Protein AF-G5G9J4-F1 (afdb_monomer_lite)

Secondary structure (DSSP, 8-state):
-HHHHHHHHHHHHHHHHHHHHHHHHHHHH-TTHHHHHHHHHHHHHHHHS-TTTTTHHHHHHHHHHHHHHHH--HHHHHHHHHHHHHHHHHHHHTT-S-HHHHHHHHHHHHHHHHHHHHHHHHHHHHH--S--------B-TTS-BHHHHHHHHHHHHHHHHHHHHHHHH-

Organism: NCBI:txid679199

Structure (mmCIF, N/CA/C/O backbone):
data_AF-G5G9J4-F1
#
_entry.id   AF-G5G9J4-F1
#
loop_
_atom_site.group_PDB
_atom_site.id
_atom_site.type_symbol
_atom_site.label_atom_id
_atom_site.label_alt_id
_atom_site.label_comp_id
_atom_site.label_asym_id
_atom_site.label_entity_id
_atom_site.label_seq_id
_atom_site.pdbx_PDB_ins_code
_atom_site.Cartn_x
_atom_site.Cartn_y
_atom_site.Cartn_z
_atom_site.occupancy
_atom_site.B_iso_or_equiv
_atom_site.auth_seq_id
_atom_site.auth_comp_id
_atom_site.auth_asym_id
_atom_site.auth_atom_id
_atom_site.pdbx_PDB_model_num
ATOM 1 N N . MET A 1 1 ? -20.389 6.330 10.918 1.00 60.94 1 MET A N 1
ATOM 2 C CA . MET A 1 1 ? -20.272 7.082 9.644 1.00 60.94 1 MET A CA 1
ATOM 3 C C . MET A 1 1 ? -19.046 7.991 9.604 1.00 60.94 1 MET A C 1
ATOM 5 O O . MET A 1 1 ? -18.294 7.894 8.645 1.00 60.94 1 MET A O 1
ATOM 9 N N . GLN A 1 2 ? -18.793 8.821 10.625 1.00 76.12 2 GLN A N 1
ATOM 10 C CA . GLN A 1 2 ? -17.642 9.744 10.640 1.00 76.12 2 GLN A CA 1
ATOM 11 C C . GLN A 1 2 ? -16.271 9.041 10.572 1.00 76.12 2 GLN A C 1
ATOM 13 O O . GLN A 1 2 ? -15.390 9.498 9.852 1.00 76.12 2 GLN A O 1
ATOM 18 N N . GLU A 1 3 ? -16.103 7.896 11.240 1.00 78.38 3 GLU A N 1
ATOM 19 C CA . GLU A 1 3 ? -14.857 7.111 11.173 1.00 78.38 3 GLU A CA 1
ATOM 20 C C . GLU A 1 3 ? -14.568 6.549 9.777 1.00 78.38 3 GLU A C 1
ATOM 22 O O . GLU A 1 3 ? -13.446 6.653 9.291 1.00 78.38 3 GLU A O 1
ATOM 27 N N . LEU A 1 4 ? -15.585 5.987 9.115 1.00 82.94 4 LEU A N 1
ATOM 28 C CA . LEU A 1 4 ? -15.455 5.463 7.754 1.00 82.94 4 LEU A CA 1
ATOM 29 C C . LEU A 1 4 ? -15.079 6.579 6.779 1.00 82.94 4 LEU A C 1
ATOM 31 O O . LEU A 1 4 ? -14.173 6.402 5.972 1.00 82.94 4 LEU A O 1
ATOM 35 N N . LEU A 1 5 ? -15.717 7.748 6.899 1.00 87.25 5 LEU A N 1
ATOM 36 C CA . LEU A 1 5 ? -15.372 8.917 6.093 1.00 87.25 5 LEU A CA 1
ATOM 37 C C . LEU A 1 5 ? -13.912 9.339 6.312 1.00 87.25 5 LEU A C 1
ATOM 39 O O . LEU A 1 5 ? -13.205 9.593 5.342 1.00 87.25 5 LEU A O 1
ATOM 43 N N . LEU A 1 6 ? -13.441 9.362 7.564 1.00 86.56 6 LEU A N 1
ATOM 44 C CA . LEU A 1 6 ? -12.047 9.679 7.886 1.00 86.56 6 LEU A CA 1
ATOM 45 C C . LEU A 1 6 ? -11.076 8.682 7.238 1.00 86.56 6 LEU A C 1
ATOM 47 O O . LEU A 1 6 ? -10.071 9.099 6.667 1.00 86.56 6 LEU A O 1
ATOM 51 N N . ILE A 1 7 ? -11.385 7.383 7.292 1.00 88.38 7 ILE A N 1
ATOM 52 C CA . ILE A 1 7 ? -10.582 6.336 6.643 1.00 88.38 7 ILE A CA 1
ATOM 53 C C . ILE A 1 7 ? -10.536 6.562 5.127 1.00 88.38 7 ILE A C 1
ATOM 55 O O . ILE A 1 7 ? -9.451 6.540 4.552 1.00 88.38 7 ILE A O 1
ATOM 59 N N . PHE A 1 8 ? -11.674 6.836 4.482 1.00 89.81 8 PHE A N 1
ATOM 60 C CA . PHE A 1 8 ? -11.725 7.111 3.042 1.00 89.81 8 PHE A CA 1
ATOM 61 C C . PHE A 1 8 ? -10.933 8.361 2.647 1.00 89.81 8 PHE A C 1
ATOM 63 O O . PHE A 1 8 ? -10.168 8.322 1.684 1.00 89.81 8 PHE A O 1
ATOM 70 N N . VAL A 1 9 ? -11.070 9.453 3.401 1.00 91.44 9 VAL A N 1
ATOM 71 C CA . VAL A 1 9 ? -10.327 10.696 3.149 1.00 91.44 9 VAL A CA 1
ATOM 72 C C . VAL A 1 9 ? -8.824 10.470 3.300 1.00 91.44 9 VAL A C 1
ATOM 74 O O . VAL A 1 9 ? -8.052 10.915 2.455 1.00 91.44 9 VAL A O 1
ATOM 77 N N . LEU A 1 10 ? -8.396 9.744 4.336 1.00 91.19 10 LEU A N 1
ATOM 78 C CA . LEU A 1 10 ? -6.982 9.436 4.543 1.00 91.19 10 LEU A CA 1
ATOM 79 C C . LEU A 1 10 ? -6.436 8.467 3.493 1.00 91.19 10 LEU A C 1
ATOM 81 O O . LEU A 1 10 ? -5.305 8.650 3.055 1.00 91.19 10 LEU A O 1
ATOM 85 N N . LEU A 1 11 ? -7.222 7.490 3.036 1.00 90.88 11 LEU A N 1
ATOM 86 C CA . LEU A 1 11 ? -6.845 6.625 1.914 1.00 90.88 11 LEU A CA 1
ATOM 87 C C . LEU A 1 11 ? -6.617 7.445 0.642 1.00 90.88 11 LEU A C 1
ATOM 89 O O . LEU A 1 11 ? -5.577 7.310 0.003 1.00 90.88 11 LEU A O 1
ATOM 93 N N . PHE A 1 12 ? -7.547 8.340 0.310 1.00 90.12 12 PHE A N 1
ATOM 94 C CA . PHE A 1 12 ? -7.415 9.216 -0.852 1.00 90.12 12 PHE A CA 1
ATOM 95 C C . PHE A 1 12 ? -6.200 10.149 -0.733 1.00 90.12 12 PHE A C 1
ATOM 97 O O . PHE A 1 12 ? -5.402 10.254 -1.665 1.00 90.12 12 PHE A O 1
ATOM 104 N N . ALA A 1 13 ? -6.000 10.762 0.438 1.00 91.00 13 ALA A N 1
ATOM 105 C CA . ALA A 1 13 ? -4.832 11.594 0.715 1.00 91.00 13 ALA A CA 1
ATOM 106 C C . ALA A 1 13 ? -3.517 10.803 0.613 1.00 91.00 13 ALA A C 1
ATOM 108 O O . ALA A 1 13 ? -2.542 11.311 0.063 1.00 91.00 13 ALA A O 1
ATOM 109 N N . THR A 1 14 ? -3.497 9.550 1.080 1.00 90.81 14 THR A N 1
ATOM 110 C CA . THR A 1 14 ? -2.337 8.651 0.969 1.00 90.81 14 THR A CA 1
ATOM 111 C C . THR A 1 14 ? -1.980 8.413 -0.495 1.00 90.81 14 THR A C 1
ATOM 113 O O . THR A 1 14 ? -0.814 8.537 -0.857 1.00 90.81 14 THR A O 1
ATOM 116 N N . VAL A 1 15 ? -2.971 8.132 -1.350 1.00 89.12 15 VAL A N 1
ATOM 117 C CA . VAL A 1 15 ? -2.746 7.923 -2.790 1.00 89.12 15 VAL A CA 1
ATOM 118 C C . VAL A 1 15 ? -2.181 9.181 -3.446 1.00 89.12 15 VAL A C 1
ATOM 120 O O . VAL A 1 15 ? -1.204 9.094 -4.190 1.00 89.12 15 VAL A O 1
ATOM 123 N N . LEU A 1 16 ? -2.741 10.357 -3.155 1.00 87.44 16 LEU A N 1
ATOM 124 C CA . LEU A 1 16 ? -2.239 11.613 -3.716 1.00 87.44 16 LEU A CA 1
ATOM 125 C C . LEU A 1 16 ? -0.802 11.907 -3.270 1.00 87.44 16 LEU A C 1
ATOM 127 O O . LEU A 1 16 ? 0.050 12.198 -4.107 1.00 87.44 16 LEU A O 1
ATOM 131 N N . LEU A 1 17 ? -0.520 11.796 -1.970 1.00 88.00 17 LEU A N 1
ATOM 132 C CA . LEU A 1 17 ? 0.804 12.075 -1.412 1.00 88.00 17 LEU A CA 1
ATOM 133 C C . LEU A 1 17 ? 1.859 11.072 -1.883 1.00 88.00 17 LEU A C 1
ATOM 135 O O . LEU A 1 17 ? 2.982 11.482 -2.161 1.00 88.00 17 LEU A O 1
ATOM 139 N N . ALA A 1 18 ? 1.506 9.791 -2.022 1.00 86.94 18 ALA A N 1
ATOM 140 C CA . ALA A 1 18 ? 2.416 8.773 -2.542 1.00 86.94 18 ALA A CA 1
ATOM 141 C C . ALA A 1 18 ? 2.859 9.118 -3.968 1.00 86.94 18 ALA A C 1
ATOM 143 O O . ALA A 1 18 ? 4.050 9.123 -4.266 1.00 86.94 18 ALA A O 1
ATOM 144 N N . ASN A 1 19 ? 1.912 9.506 -4.825 1.00 83.19 19 ASN A N 1
ATOM 145 C CA . ASN A 1 19 ? 2.227 9.891 -6.196 1.00 83.19 19 ASN A CA 1
ATOM 146 C C . ASN A 1 19 ? 3.110 11.141 -6.261 1.00 83.19 19 ASN A C 1
ATOM 148 O O . ASN A 1 19 ? 4.090 11.149 -6.998 1.00 83.19 19 ASN A O 1
ATOM 152 N N . GLN A 1 20 ? 2.825 12.168 -5.455 1.00 83.62 20 GLN A N 1
ATOM 153 C CA . GLN A 1 20 ? 3.683 13.358 -5.378 1.00 83.62 20 GLN A CA 1
ATOM 154 C C . GLN A 1 20 ? 5.096 13.023 -4.872 1.00 83.62 20 GLN A C 1
ATOM 156 O O . GLN A 1 20 ? 6.080 13.503 -5.431 1.00 83.62 20 GLN A O 1
ATOM 161 N N . GLY A 1 21 ? 5.211 12.167 -3.851 1.00 80.81 21 GLY A N 1
ATOM 162 C CA . GLY A 1 21 ? 6.496 11.737 -3.297 1.00 80.81 21 GLY A CA 1
ATOM 163 C C . GLY A 1 21 ? 7.371 11.003 -4.313 1.00 80.81 21 GLY A C 1
ATOM 164 O O . GLY A 1 21 ? 8.569 11.264 -4.393 1.00 80.81 21 GLY A O 1
ATOM 165 N N . ILE A 1 22 ? 6.771 10.149 -5.140 1.00 78.25 22 ILE A N 1
ATOM 166 C CA . ILE A 1 22 ? 7.480 9.420 -6.199 1.00 78.25 22 ILE A CA 1
ATOM 167 C C . ILE A 1 22 ? 8.041 10.374 -7.254 1.00 78.25 22 ILE A C 1
ATOM 169 O O . ILE A 1 22 ? 9.202 10.234 -7.628 1.00 78.25 22 ILE A O 1
ATOM 173 N N . TYR A 1 23 ? 7.279 11.387 -7.685 1.00 75.50 23 TYR A N 1
ATOM 174 C CA . TYR A 1 23 ? 7.797 12.391 -8.624 1.00 75.50 23 TYR A CA 1
ATOM 175 C C . TYR A 1 23 ? 9.013 13.135 -8.058 1.00 75.50 23 TYR A C 1
ATOM 177 O O . TYR A 1 23 ? 9.982 13.372 -8.781 1.00 75.50 23 TYR A O 1
ATOM 185 N N . ILE A 1 24 ? 8.994 13.457 -6.761 1.00 78.12 24 ILE A N 1
ATOM 186 C CA . ILE A 1 24 ? 10.122 14.106 -6.083 1.00 78.12 24 ILE A CA 1
ATOM 187 C C . ILE A 1 24 ? 11.342 13.177 -6.060 1.00 78.12 24 ILE A C 1
ATOM 189 O O . ILE A 1 24 ? 12.432 13.592 -6.449 1.00 78.12 24 ILE A O 1
ATOM 193 N N . LEU A 1 25 ? 11.175 11.916 -5.654 1.00 74.94 25 LEU A N 1
ATOM 194 C CA . LEU A 1 25 ? 12.282 10.958 -5.587 1.00 74.94 25 LEU A CA 1
ATOM 195 C C . LEU A 1 25 ? 12.882 10.672 -6.971 1.00 74.94 25 LEU A C 1
ATOM 197 O O . LEU A 1 25 ? 14.103 10.680 -7.121 1.00 74.94 25 LEU A O 1
ATOM 201 N N . GLN A 1 26 ? 12.049 10.521 -8.000 1.00 73.44 26 GLN A N 1
ATOM 202 C CA . GLN A 1 26 ? 12.509 10.335 -9.380 1.00 73.44 26 GLN A CA 1
ATOM 203 C C . GLN A 1 26 ? 13.278 11.550 -9.900 1.00 73.44 26 GLN A C 1
ATOM 205 O O . GLN A 1 26 ? 14.317 11.391 -10.538 1.00 73.44 26 GLN A O 1
ATOM 210 N N . SER A 1 27 ? 12.828 12.766 -9.569 1.00 71.50 27 SER A N 1
ATOM 211 C CA . SER A 1 27 ? 13.545 13.991 -9.942 1.00 71.50 27 SER A CA 1
ATOM 212 C C . SER A 1 27 ? 14.949 14.081 -9.330 1.00 71.50 27 SER A C 1
ATOM 214 O O . SER A 1 27 ? 15.839 14.675 -9.935 1.00 71.50 27 SER A O 1
ATOM 216 N N . TYR A 1 28 ? 15.157 13.466 -8.161 1.00 76.69 28 TYR A N 1
ATOM 217 C CA . TYR A 1 28 ? 16.436 13.466 -7.457 1.00 76.69 28 TYR A CA 1
ATOM 218 C C . TYR A 1 28 ? 17.407 12.404 -7.988 1.00 76.69 28 TYR A C 1
ATOM 220 O O . TYR A 1 28 ? 18.578 12.701 -8.217 1.00 76.69 28 TYR A O 1
ATOM 228 N N . PHE A 1 29 ? 16.937 11.167 -8.179 1.00 72.25 29 PHE A N 1
ATOM 229 C CA . PHE A 1 29 ? 17.807 10.043 -8.539 1.00 72.25 29 PHE A CA 1
ATOM 230 C C . PHE A 1 29 ? 18.122 9.954 -10.030 1.00 72.25 29 PHE A C 1
ATOM 232 O O . PHE A 1 29 ? 19.235 9.564 -10.387 1.00 72.25 29 PHE A O 1
ATOM 239 N N . SER A 1 30 ? 17.187 10.320 -10.909 1.00 66.44 30 SER A N 1
ATOM 240 C CA . SER A 1 30 ? 17.459 10.309 -12.342 1.00 66.44 30 SER A CA 1
ATOM 241 C C . SER A 1 30 ? 16.552 11.300 -13.081 1.00 66.44 30 SER A C 1
ATOM 243 O O . SER A 1 30 ? 15.436 10.986 -13.476 1.00 66.44 30 SER A O 1
ATOM 245 N N . PRO A 1 31 ? 17.013 12.530 -13.358 1.00 61.44 31 PRO A N 1
ATOM 246 C CA . PRO A 1 31 ? 16.174 13.545 -14.004 1.00 61.44 31 PRO A CA 1
ATOM 247 C C . PRO A 1 31 ? 15.731 13.161 -15.432 1.00 61.44 31 PRO A C 1
ATOM 249 O O . PRO A 1 31 ? 14.784 13.736 -15.965 1.00 61.44 31 PRO A O 1
ATOM 252 N N . SER A 1 32 ? 16.373 12.160 -16.052 1.00 60.22 32 SER A N 1
ATOM 253 C CA . SER A 1 32 ? 16.016 11.638 -17.380 1.00 60.22 32 SER A CA 1
ATOM 254 C C . SER A 1 32 ? 14.893 10.588 -17.374 1.00 60.22 32 SER A C 1
ATOM 256 O O . SER A 1 32 ? 14.283 10.361 -18.421 1.00 60.22 32 SER A O 1
ATOM 258 N N . THR A 1 33 ? 14.561 9.967 -16.229 1.00 57.97 33 THR A N 1
ATOM 259 C CA . THR A 1 33 ? 13.404 9.055 -16.123 1.00 57.97 33 THR A CA 1
ATOM 260 C C . THR A 1 33 ? 12.079 9.798 -16.113 1.00 57.97 33 THR A C 1
ATOM 262 O O . THR A 1 33 ? 11.077 9.170 -16.427 1.00 57.97 33 THR A O 1
ATOM 265 N N . LEU A 1 34 ? 12.047 11.120 -15.890 1.00 57.44 34 LEU A N 1
ATOM 266 C CA . LEU A 1 34 ? 10.808 11.909 -15.941 1.00 57.44 34 LEU A CA 1
ATOM 267 C C . LEU A 1 34 ? 10.061 11.734 -17.281 1.00 57.44 34 LEU A C 1
ATOM 269 O O . LEU A 1 34 ? 8.832 11.650 -17.306 1.00 57.44 34 LEU A O 1
ATOM 273 N N . SER A 1 35 ? 10.800 11.599 -18.393 1.00 53.81 35 SER A N 1
ATOM 274 C CA . SER A 1 35 ? 10.208 11.289 -19.702 1.00 53.81 35 SER A CA 1
ATOM 275 C C . SER A 1 35 ? 9.770 9.825 -19.811 1.00 53.81 35 SER A C 1
ATOM 277 O O . SER A 1 35 ? 8.740 9.550 -20.416 1.00 53.81 35 SER A O 1
ATOM 279 N N . LYS A 1 36 ? 10.480 8.882 -19.177 1.00 53.84 36 LYS A N 1
ATOM 280 C CA . LYS A 1 36 ? 10.138 7.450 -19.167 1.00 53.84 36 LYS A CA 1
ATOM 281 C C . LYS A 1 36 ? 8.886 7.161 -18.339 1.00 53.84 36 LYS A C 1
ATOM 283 O O . LYS A 1 36 ? 8.030 6.421 -18.813 1.00 53.84 36 LYS A O 1
ATOM 288 N N . THR A 1 37 ? 8.723 7.764 -17.158 1.00 55.84 37 THR A N 1
ATOM 289 C CA . THR A 1 37 ? 7.510 7.606 -16.338 1.00 55.84 37 THR A CA 1
ATOM 290 C C . THR A 1 37 ? 6.300 8.212 -17.042 1.00 55.84 37 THR A C 1
ATOM 292 O O . THR A 1 37 ? 5.248 7.583 -17.072 1.00 55.84 37 THR A O 1
ATOM 295 N N . ALA A 1 38 ? 6.459 9.371 -17.694 1.00 53.44 38 ALA A N 1
ATOM 296 C CA . ALA A 1 38 ? 5.423 9.962 -18.540 1.00 53.44 38 ALA A CA 1
ATOM 297 C C . ALA A 1 38 ? 5.098 9.089 -19.765 1.00 53.44 38 ALA A C 1
ATOM 299 O O . ALA A 1 38 ? 3.928 8.904 -20.075 1.00 53.44 38 ALA A O 1
ATOM 300 N N . VAL A 1 39 ? 6.102 8.497 -20.423 1.00 52.38 39 VAL A N 1
ATOM 301 C CA . VAL A 1 39 ? 5.934 7.596 -21.579 1.00 52.38 39 VAL A CA 1
ATOM 302 C C . VAL A 1 39 ? 5.299 6.265 -21.184 1.00 52.38 39 VAL A C 1
ATOM 304 O O . VAL A 1 39 ? 4.509 5.736 -21.953 1.00 52.38 39 VAL A O 1
ATOM 307 N N . ILE A 1 40 ? 5.572 5.725 -19.997 1.00 56.59 40 ILE A N 1
ATOM 308 C CA . ILE A 1 40 ? 4.974 4.464 -19.538 1.00 56.59 40 ILE A CA 1
ATOM 309 C C . ILE A 1 40 ? 3.581 4.684 -18.947 1.00 56.59 40 ILE A C 1
ATOM 311 O O . ILE A 1 40 ? 2.678 3.886 -19.199 1.00 56.59 40 ILE A O 1
ATOM 315 N N . LEU A 1 41 ? 3.363 5.807 -18.258 1.00 57.66 41 LEU A N 1
ATOM 316 C CA . LEU A 1 41 ? 2.023 6.277 -17.917 1.00 57.66 41 LEU A CA 1
ATOM 317 C C . LEU A 1 41 ? 1.206 6.517 -19.198 1.00 57.66 41 LEU A C 1
ATOM 319 O O . LEU A 1 41 ? 0.063 6.077 -19.255 1.00 57.66 41 LEU A O 1
ATOM 323 N N . ALA A 1 42 ? 1.807 7.097 -20.247 1.00 51.06 42 ALA A N 1
ATOM 324 C CA . ALA A 1 42 ? 1.213 7.282 -21.575 1.00 51.06 42 ALA A CA 1
ATOM 325 C C . ALA A 1 42 ? 1.038 5.970 -22.372 1.00 51.06 42 ALA A C 1
ATOM 327 O O . ALA A 1 42 ? 0.053 5.826 -23.085 1.00 51.06 42 ALA A O 1
ATOM 328 N N . LEU A 1 43 ? 1.922 4.976 -22.240 1.00 50.53 43 LEU A N 1
ATOM 329 C CA . LEU A 1 43 ? 1.784 3.650 -22.869 1.00 50.53 43 LEU A CA 1
ATOM 330 C C . LEU A 1 43 ? 0.686 2.821 -22.194 1.00 50.53 43 LEU A C 1
ATOM 332 O O . LEU A 1 43 ? -0.067 2.137 -22.887 1.00 50.53 43 LEU A O 1
ATOM 336 N N . ASN A 1 44 ? 0.539 2.929 -20.870 1.00 53.12 44 ASN A N 1
ATOM 337 C CA . ASN A 1 44 ? -0.633 2.416 -20.154 1.00 53.12 44 ASN A CA 1
ATOM 338 C C . ASN A 1 44 ? -1.908 3.194 -20.532 1.00 53.12 44 ASN A C 1
ATOM 340 O O . ASN A 1 44 ? -2.979 2.598 -20.636 1.00 53.12 44 ASN A O 1
ATOM 344 N N . TYR A 1 45 ? -1.790 4.496 -20.820 1.00 48.66 45 TYR A N 1
ATOM 345 C CA . TYR A 1 45 ? -2.866 5.334 -21.368 1.00 48.66 45 TYR A CA 1
ATOM 346 C C . TYR A 1 45 ? -3.318 4.860 -22.759 1.00 48.66 45 TYR A C 1
ATOM 348 O O . TYR A 1 45 ? -4.512 4.847 -23.046 1.00 48.66 45 TYR A O 1
ATOM 356 N N . HIS A 1 46 ? -2.379 4.428 -23.609 1.00 44.56 46 HIS A N 1
ATOM 357 C CA . HIS A 1 46 ? -2.650 4.042 -24.997 1.00 44.56 46 HIS A CA 1
ATOM 358 C C . HIS A 1 46 ? -3.174 2.606 -25.159 1.00 44.56 46 HIS A C 1
ATOM 360 O O . HIS A 1 46 ? -3.760 2.288 -26.189 1.00 44.56 46 HIS A O 1
ATOM 366 N N . ARG A 1 47 ? -2.992 1.731 -24.159 1.00 49.62 47 ARG A N 1
ATOM 367 C CA . ARG A 1 47 ? -3.373 0.310 -24.254 1.00 49.62 47 ARG A CA 1
ATOM 368 C C . ARG A 1 47 ? -4.735 -0.074 -23.655 1.00 49.62 47 ARG A C 1
ATOM 370 O O . ARG A 1 47 ? -5.172 -1.182 -23.945 1.00 49.62 47 ARG A O 1
ATOM 377 N N . GLY A 1 48 ? -5.437 0.765 -22.874 1.00 49.88 48 GLY A N 1
ATOM 378 C CA . GLY A 1 48 ? -6.698 0.278 -22.270 1.00 49.88 48 GLY A CA 1
ATOM 379 C C . GLY A 1 48 ? -7.577 1.192 -21.405 1.00 49.88 48 GLY A C 1
ATOM 380 O O . GLY A 1 48 ? -8.382 0.665 -20.646 1.00 49.88 48 GLY A O 1
ATOM 381 N N . GLY A 1 49 ? -7.464 2.525 -21.454 1.00 50.97 49 GLY A N 1
ATOM 382 C CA . GLY A 1 49 ? -8.468 3.418 -20.831 1.00 50.97 49 GLY A CA 1
ATOM 383 C C . GLY A 1 49 ? -8.528 3.458 -19.288 1.00 50.97 49 GLY A C 1
ATOM 384 O O . GLY A 1 49 ? -9.435 4.063 -18.726 1.00 50.97 49 GLY A O 1
ATOM 385 N N . VAL A 1 50 ? -7.561 2.875 -18.575 1.00 55.53 50 VAL A N 1
ATOM 386 C CA . VAL A 1 50 ? -7.539 2.743 -17.096 1.00 55.53 50 VAL A CA 1
ATOM 387 C C . VAL A 1 50 ? -6.773 3.860 -16.363 1.00 55.53 50 VAL A C 1
ATOM 389 O O . VAL A 1 50 ? -6.233 3.653 -15.276 1.00 55.53 50 VAL A O 1
ATOM 392 N N . GLY A 1 51 ? -6.726 5.071 -16.928 1.00 55.56 51 GLY A N 1
ATOM 393 C CA . GLY A 1 51 ? -5.841 6.154 -16.467 1.00 55.56 51 GLY A CA 1
ATOM 394 C C . GLY A 1 51 ? -5.941 6.503 -14.973 1.00 55.56 51 GLY A C 1
ATOM 395 O O . GLY A 1 51 ? -4.924 6.781 -14.343 1.00 55.56 51 GLY A O 1
ATOM 396 N N . LEU A 1 52 ? -7.136 6.426 -14.376 1.00 58.25 52 LEU A N 1
ATOM 397 C CA . LEU A 1 52 ? -7.346 6.759 -12.959 1.00 58.25 52 LEU A CA 1
ATOM 398 C C . LEU A 1 52 ? -6.909 5.634 -12.001 1.00 58.25 52 LEU A C 1
ATOM 400 O O . LEU A 1 52 ? -6.501 5.905 -10.876 1.00 58.25 52 LEU A O 1
ATOM 404 N N . LEU A 1 53 ? -6.950 4.376 -12.452 1.00 64.25 53 LEU A N 1
ATOM 405 C CA . LEU A 1 53 ? -6.559 3.209 -11.651 1.00 64.25 53 LEU A CA 1
ATOM 406 C C . LEU A 1 53 ? -5.045 2.977 -11.667 1.00 64.25 53 LEU A C 1
ATOM 408 O O . LEU A 1 53 ? -4.497 2.438 -10.709 1.00 64.25 53 LEU A O 1
ATOM 412 N N . ALA A 1 54 ? -4.346 3.443 -12.704 1.00 66.69 54 ALA A N 1
ATOM 413 C CA . ALA A 1 54 ? -2.887 3.353 -12.789 1.00 66.69 54 ALA A CA 1
ATOM 414 C C . ALA A 1 54 ? -2.171 4.099 -11.645 1.00 66.69 54 ALA A C 1
ATOM 416 O O . ALA A 1 54 ? -1.077 3.714 -11.247 1.00 66.69 54 ALA A O 1
ATOM 417 N N . ILE A 1 55 ? -2.818 5.120 -11.077 1.00 70.06 55 ILE A N 1
ATOM 418 C CA . ILE A 1 55 ? -2.338 5.938 -9.952 1.00 70.06 55 ILE A CA 1
ATOM 419 C C . ILE A 1 55 ? -2.289 5.130 -8.637 1.00 70.06 55 ILE A C 1
ATOM 421 O O . ILE A 1 55 ? -1.550 5.481 -7.715 1.00 70.06 55 ILE A O 1
ATOM 425 N N . LEU A 1 56 ? -3.046 4.027 -8.542 1.00 76.31 56 LEU A N 1
ATOM 426 C CA . LEU A 1 56 ? -3.053 3.160 -7.360 1.00 76.31 56 LEU A CA 1
ATOM 427 C C . LEU A 1 56 ? -1.838 2.233 -7.294 1.00 76.31 56 LEU A C 1
ATOM 429 O O . LEU A 1 56 ? -1.432 1.879 -6.193 1.00 76.31 56 LEU A O 1
ATOM 433 N N . ILE A 1 57 ? -1.258 1.848 -8.435 1.00 76.75 57 ILE A N 1
ATOM 434 C CA . ILE A 1 57 ? -0.109 0.929 -8.496 1.00 76.75 57 ILE A CA 1
ATOM 435 C C . ILE A 1 57 ? 1.077 1.466 -7.675 1.00 76.75 57 ILE A C 1
ATOM 437 O O . ILE A 1 57 ? 1.523 0.767 -6.765 1.00 76.75 57 ILE A O 1
ATOM 441 N N . PRO A 1 58 ? 1.572 2.697 -7.921 1.00 76.56 58 PRO A N 1
ATOM 442 C CA . PRO A 1 58 ? 2.633 3.283 -7.106 1.00 76.56 58 PRO A CA 1
ATOM 443 C C . PRO A 1 58 ? 2.215 3.520 -5.646 1.00 76.56 58 PRO A C 1
ATOM 445 O O . PRO A 1 58 ? 3.030 3.410 -4.746 1.00 76.56 58 PRO A O 1
ATOM 448 N N . ALA A 1 59 ? 0.941 3.808 -5.375 1.00 85.81 59 ALA A N 1
ATOM 449 C CA . ALA A 1 59 ? 0.472 4.053 -4.011 1.00 85.81 59 ALA A CA 1
ATOM 450 C C . ALA A 1 59 ? 0.216 2.770 -3.192 1.00 85.81 59 ALA A C 1
ATOM 452 O O . ALA A 1 59 ? -0.038 2.853 -1.985 1.00 85.81 59 ALA A O 1
ATOM 453 N N . ALA A 1 60 ? 0.247 1.593 -3.826 1.00 88.44 60 ALA A N 1
ATOM 454 C CA . ALA A 1 60 ? -0.168 0.330 -3.223 1.00 88.44 60 ALA A CA 1
ATOM 455 C C . ALA A 1 60 ? 0.582 -0.008 -1.921 1.00 88.44 60 ALA A C 1
ATOM 457 O O . ALA A 1 60 ? -0.084 -0.417 -0.965 1.00 88.44 60 ALA A O 1
ATOM 458 N N . PRO A 1 61 ? 1.909 0.203 -1.794 1.00 89.56 61 PRO A N 1
ATOM 459 C CA . PRO A 1 61 ? 2.609 -0.097 -0.546 1.00 89.56 61 PRO A CA 1
ATOM 460 C C . PRO A 1 61 ? 2.184 0.812 0.607 1.00 89.56 61 PRO A C 1
ATOM 462 O O . PRO A 1 61 ? 1.865 0.308 1.685 1.00 89.56 61 PRO A O 1
ATOM 465 N N . ALA A 1 62 ? 2.060 2.121 0.373 1.00 90.25 62 ALA A N 1
ATOM 466 C CA . ALA A 1 62 ? 1.590 3.066 1.387 1.00 90.25 62 ALA A CA 1
ATOM 467 C C . ALA A 1 62 ? 0.166 2.729 1.870 1.00 90.25 62 ALA A C 1
ATOM 469 O O . ALA A 1 62 ? -0.101 2.708 3.075 1.00 90.25 62 ALA A O 1
ATOM 470 N N . VAL A 1 63 ? -0.734 2.397 0.936 1.00 90.12 63 VAL A N 1
ATOM 471 C CA . VAL A 1 63 ? -2.110 1.969 1.239 1.00 90.12 63 VAL A CA 1
ATOM 472 C C . VAL A 1 63 ? -2.127 0.645 2.005 1.00 90.12 63 VAL A C 1
ATOM 474 O O . VAL A 1 63 ? -2.819 0.525 3.018 1.00 90.12 63 VAL A O 1
ATOM 477 N N . GLY A 1 64 ? -1.345 -0.341 1.562 1.00 89.50 64 GLY A N 1
ATOM 478 C CA . GLY A 1 64 ? -1.257 -1.651 2.200 1.00 89.50 64 GLY A CA 1
ATOM 479 C C . GLY A 1 64 ? -0.797 -1.555 3.653 1.00 89.50 64 GLY A C 1
ATOM 480 O O . GLY A 1 64 ? -1.371 -2.197 4.528 1.00 89.50 64 GLY A O 1
ATOM 481 N N . ILE A 1 65 ? 0.177 -0.694 3.940 1.00 89.75 65 ILE A N 1
ATOM 482 C CA . ILE A 1 65 ? 0.710 -0.497 5.295 1.00 89.75 65 ILE A CA 1
ATOM 483 C C . ILE A 1 65 ? -0.282 0.245 6.183 1.00 89.75 65 ILE A C 1
ATOM 485 O O . ILE A 1 65 ? -0.487 -0.143 7.335 1.00 89.75 65 ILE A O 1
ATOM 489 N N . PHE A 1 66 ? -0.941 1.272 5.647 1.00 89.69 66 PHE A N 1
ATOM 490 C CA . PHE A 1 66 ? -2.004 1.970 6.361 1.00 89.69 66 PHE A CA 1
ATOM 491 C C . PHE A 1 66 ? -3.119 0.999 6.788 1.00 89.69 66 PHE A C 1
ATOM 493 O O . PHE A 1 66 ? -3.495 0.960 7.961 1.00 89.69 66 PHE A O 1
ATOM 500 N N . LEU A 1 67 ? -3.594 0.153 5.867 1.00 87.62 67 LEU A N 1
ATOM 501 C CA . LEU A 1 67 ? -4.625 -0.854 6.141 1.00 87.62 67 LEU A CA 1
ATOM 502 C C . LEU A 1 67 ? -4.136 -1.965 7.085 1.00 87.62 67 LEU A C 1
ATOM 504 O O . LEU A 1 67 ? -4.872 -2.387 7.981 1.00 87.62 67 LEU A O 1
ATOM 508 N N . ALA A 1 68 ? -2.886 -2.407 6.934 1.00 87.62 68 ALA A N 1
ATOM 509 C CA . ALA A 1 68 ? -2.247 -3.380 7.815 1.00 87.62 68 ALA A CA 1
ATOM 510 C C . ALA A 1 68 ? -2.235 -2.896 9.274 1.00 87.62 68 ALA A C 1
ATOM 512 O O . ALA A 1 68 ? -2.644 -3.634 10.179 1.00 87.62 68 ALA A O 1
ATOM 513 N N . PHE A 1 69 ? -1.838 -1.641 9.505 1.00 85.44 69 PHE A N 1
ATOM 514 C CA . PHE A 1 69 ? -1.851 -1.041 10.838 1.00 85.44 69 PHE A CA 1
ATOM 515 C C . PHE A 1 69 ? -3.256 -0.748 11.363 1.00 85.44 69 PHE A C 1
ATOM 517 O O . PHE A 1 69 ? -3.464 -0.833 12.574 1.00 85.44 69 PHE A O 1
ATOM 524 N N . LEU A 1 70 ? -4.216 -0.442 10.486 1.00 84.62 70 LEU A N 1
ATOM 525 C CA . LEU A 1 70 ? -5.605 -0.189 10.865 1.00 84.62 70 LEU A CA 1
ATOM 526 C C . LEU A 1 70 ? -6.289 -1.443 11.434 1.00 84.62 70 LEU A C 1
ATOM 528 O O . LEU A 1 70 ? -6.992 -1.361 12.439 1.00 84.62 70 LEU A O 1
ATOM 532 N N . VAL A 1 71 ? -6.072 -2.612 10.825 1.00 81.94 71 VAL A N 1
ATOM 533 C CA . VAL A 1 71 ? -6.751 -3.865 11.214 1.00 81.94 71 VAL A CA 1
ATOM 534 C C . VAL A 1 71 ? -5.946 -4.689 12.232 1.00 81.94 71 VAL A C 1
ATOM 536 O O . VAL A 1 71 ? -6.536 -5.405 13.043 1.00 81.94 71 VAL A O 1
ATOM 539 N N . ARG A 1 72 ? -4.606 -4.590 12.214 1.00 81.75 72 ARG A N 1
ATOM 540 C CA . ARG A 1 72 ? -3.669 -5.322 13.096 1.00 81.75 72 ARG A CA 1
ATOM 541 C C . ARG A 1 72 ? -3.882 -6.841 13.134 1.00 81.75 72 ARG A C 1
ATOM 543 O O . ARG A 1 72 ? -3.845 -7.455 14.199 1.00 81.75 72 ARG A O 1
ATOM 550 N N . HIS A 1 73 ? -4.076 -7.464 11.973 1.00 81.94 73 HIS A N 1
ATOM 551 C CA . HIS A 1 73 ? -4.245 -8.916 11.862 1.00 81.94 73 HIS A CA 1
ATOM 552 C C . HIS A 1 73 ? -3.104 -9.558 11.064 1.00 81.94 73 HIS A C 1
ATOM 554 O O . HIS A 1 73 ? -2.876 -9.191 9.913 1.00 81.94 73 HIS A O 1
ATOM 560 N N . ARG A 1 74 ? -2.401 -10.544 11.646 1.00 82.25 74 ARG A N 1
ATOM 561 C CA . ARG A 1 74 ? -1.166 -11.128 11.080 1.00 82.25 74 ARG A CA 1
ATOM 562 C C . ARG A 1 74 ? -1.330 -11.625 9.643 1.00 82.25 74 ARG A C 1
ATOM 564 O O . ARG A 1 74 ? -0.522 -11.271 8.792 1.00 82.25 74 ARG A O 1
ATOM 571 N N . ASN A 1 75 ? -2.389 -12.381 9.359 1.00 81.81 75 ASN A N 1
ATOM 572 C CA . ASN A 1 75 ? -2.595 -12.931 8.014 1.00 81.81 75 ASN A CA 1
ATOM 573 C C . ASN A 1 75 ? -2.923 -11.833 7.001 1.00 81.81 75 ASN A C 1
ATOM 575 O O . ASN A 1 75 ? -2.464 -11.891 5.869 1.00 81.81 75 ASN A O 1
ATOM 579 N N . LEU A 1 76 ? -3.661 -10.800 7.421 1.00 83.56 76 LEU A N 1
ATOM 580 C CA . LEU A 1 76 ? -3.983 -9.684 6.537 1.00 83.56 76 LEU A CA 1
ATOM 581 C C . LEU A 1 76 ? -2.731 -8.854 6.238 1.00 83.56 76 LEU A C 1
ATOM 583 O O . LEU A 1 76 ? -2.535 -8.451 5.100 1.00 83.56 76 LEU A O 1
ATOM 587 N N . MET A 1 77 ? -1.857 -8.655 7.229 1.00 86.88 77 MET A N 1
ATOM 588 C CA . MET A 1 77 ? -0.568 -7.992 7.020 1.00 86.88 77 MET A CA 1
ATOM 589 C C . MET A 1 77 ? 0.294 -8.747 6.004 1.00 86.88 77 MET A C 1
ATOM 591 O O . MET A 1 77 ? 0.860 -8.118 5.118 1.00 86.88 77 MET A O 1
ATOM 595 N N . LEU A 1 78 ? 0.347 -10.083 6.079 1.00 85.38 78 LEU A N 1
ATOM 596 C CA . LEU A 1 78 ? 1.058 -10.900 5.089 1.00 85.38 78 LEU A CA 1
ATOM 597 C C . LEU A 1 78 ? 0.438 -10.779 3.691 1.00 85.38 78 LEU A C 1
ATOM 599 O O . LEU A 1 78 ? 1.169 -10.581 2.725 1.00 85.38 78 LEU A O 1
ATOM 603 N N . CYS A 1 79 ? -0.892 -10.840 3.574 1.00 88.00 79 CYS A N 1
ATOM 604 C CA . CYS A 1 79 ? -1.581 -10.665 2.292 1.00 88.00 79 CYS A CA 1
ATOM 605 C C . CYS A 1 79 ? -1.330 -9.281 1.683 1.00 88.00 79 CYS A C 1
ATOM 607 O O . CYS A 1 79 ? -1.044 -9.184 0.493 1.00 88.00 79 CYS A O 1
ATOM 609 N N . LEU A 1 80 ? -1.405 -8.220 2.489 1.00 87.88 80 LEU A N 1
ATOM 610 C CA . LEU A 1 80 ? -1.171 -6.848 2.038 1.00 87.88 80 LEU A CA 1
ATOM 611 C C . LEU A 1 80 ? 0.297 -6.606 1.679 1.00 87.88 80 LEU A C 1
ATOM 613 O O . LEU A 1 80 ? 0.559 -5.883 0.725 1.00 87.88 80 LEU A O 1
ATOM 617 N N . ALA A 1 81 ? 1.240 -7.234 2.388 1.00 86.69 81 ALA A N 1
ATOM 618 C CA . ALA A 1 81 ? 2.657 -7.201 2.037 1.00 86.69 81 ALA A CA 1
ATOM 619 C C . ALA A 1 81 ? 2.937 -7.942 0.720 1.00 86.69 81 ALA A C 1
ATOM 621 O O . ALA A 1 81 ? 3.681 -7.449 -0.120 1.00 86.69 81 ALA A O 1
ATOM 622 N N . ALA A 1 82 ? 2.316 -9.105 0.504 1.0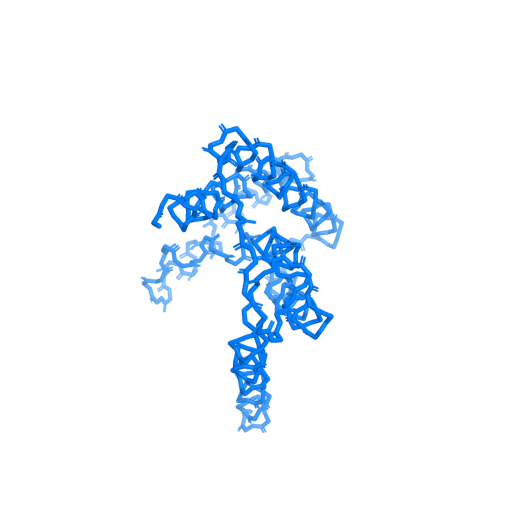0 87.06 82 ALA A N 1
ATOM 623 C CA . ALA A 1 82 ? 2.417 -9.821 -0.765 1.00 87.06 82 ALA A CA 1
ATOM 624 C C . ALA A 1 82 ? 1.802 -9.008 -1.915 1.00 87.06 82 ALA A C 1
ATOM 626 O O . ALA A 1 82 ? 2.390 -8.905 -2.989 1.00 87.06 82 ALA A O 1
ATOM 627 N N . TRP A 1 83 ? 0.647 -8.382 -1.678 1.00 88.81 83 TRP A N 1
ATOM 628 C CA . TRP A 1 83 ? -0.020 -7.528 -2.656 1.00 88.81 83 TRP A CA 1
ATOM 629 C C . TRP A 1 83 ? 0.810 -6.288 -2.995 1.00 88.81 83 TRP A C 1
ATOM 631 O O . TRP A 1 83 ? 0.981 -5.977 -4.173 1.00 88.81 83 TRP A O 1
ATOM 641 N N . SER A 1 84 ? 1.371 -5.598 -1.999 1.00 88.06 84 SER A N 1
ATOM 642 C CA . SER A 1 84 ? 2.221 -4.432 -2.237 1.00 88.06 84 SER A CA 1
ATOM 643 C C . SER A 1 84 ? 3.499 -4.804 -2.985 1.00 88.06 84 SER A C 1
ATOM 645 O O . SER A 1 84 ? 3.822 -4.153 -3.974 1.00 88.06 84 SER A O 1
ATOM 647 N N . LEU A 1 85 ? 4.171 -5.893 -2.591 1.00 86.56 85 LEU A N 1
ATOM 648 C CA . LEU A 1 85 ? 5.348 -6.407 -3.292 1.00 86.56 85 LEU A CA 1
ATOM 649 C C . LEU A 1 85 ? 5.036 -6.756 -4.746 1.00 86.56 85 LEU A C 1
ATOM 651 O O . LEU A 1 85 ? 5.802 -6.379 -5.626 1.00 86.56 85 LEU A O 1
ATOM 655 N N . LEU A 1 86 ? 3.911 -7.426 -5.011 1.00 84.44 86 LEU A N 1
ATOM 656 C CA . LEU A 1 86 ? 3.512 -7.789 -6.369 1.00 84.44 86 LEU A CA 1
ATOM 657 C C . LEU A 1 86 ? 3.259 -6.543 -7.230 1.00 84.44 86 LEU A C 1
ATOM 659 O O . LEU A 1 86 ? 3.756 -6.471 -8.351 1.00 84.44 86 LEU A O 1
ATOM 663 N N . ASN A 1 87 ? 2.573 -5.527 -6.696 1.00 82.69 87 ASN A N 1
ATOM 664 C CA . ASN A 1 87 ? 2.370 -4.258 -7.404 1.00 82.69 87 ASN A CA 1
ATOM 665 C C . ASN A 1 87 ? 3.695 -3.533 -7.669 1.00 82.69 87 ASN A C 1
ATOM 667 O O . ASN A 1 87 ? 3.958 -3.133 -8.802 1.00 82.69 87 ASN A O 1
ATOM 671 N N . SER A 1 88 ? 4.572 -3.409 -6.673 1.00 79.62 88 SER A N 1
ATOM 672 C CA . SER A 1 88 ? 5.867 -2.747 -6.851 1.00 79.62 88 SER A CA 1
ATOM 673 C C . SER A 1 88 ? 6.807 -3.532 -7.776 1.00 79.62 88 SER A C 1
ATOM 675 O O . SER A 1 88 ? 7.582 -2.926 -8.514 1.00 79.62 88 SER A O 1
ATOM 677 N N . TRP A 1 89 ? 6.715 -4.866 -7.796 1.00 79.88 89 TRP A N 1
ATOM 678 C CA . TRP A 1 89 ? 7.498 -5.730 -8.682 1.00 79.88 89 TRP A CA 1
ATOM 679 C C . TRP A 1 89 ? 7.171 -5.493 -10.155 1.00 79.88 89 TRP A C 1
ATOM 681 O O . TRP A 1 89 ? 8.079 -5.475 -10.983 1.00 79.88 89 TRP A O 1
ATOM 691 N N . THR A 1 90 ? 5.906 -5.227 -10.501 1.00 74.12 90 THR A N 1
ATOM 692 C CA . THR A 1 90 ? 5.539 -4.914 -11.896 1.00 74.12 90 THR A CA 1
ATOM 693 C C . THR A 1 90 ? 6.278 -3.686 -12.440 1.00 74.12 90 THR A C 1
ATOM 695 O O . THR A 1 90 ? 6.635 -3.657 -13.617 1.00 74.12 90 THR A O 1
ATOM 698 N N . ARG A 1 91 ? 6.591 -2.701 -11.585 1.00 71.62 91 ARG A N 1
ATOM 699 C CA . ARG A 1 91 ? 7.339 -1.492 -11.970 1.00 71.62 91 ARG A CA 1
ATOM 700 C C . ARG A 1 91 ? 8.817 -1.777 -12.239 1.00 71.62 91 ARG A C 1
ATOM 702 O O . ARG A 1 91 ? 9.385 -1.195 -13.162 1.00 71.62 91 ARG A O 1
ATOM 709 N N . LEU A 1 92 ? 9.414 -2.687 -11.467 1.00 74.12 92 LEU A N 1
ATOM 710 C CA . LEU A 1 92 ? 10.761 -3.199 -11.728 1.00 74.12 92 LEU A CA 1
ATOM 711 C C . LEU A 1 92 ? 10.798 -4.059 -12.993 1.00 74.12 92 LEU A C 1
ATOM 713 O O . LEU A 1 92 ? 11.678 -3.878 -13.826 1.00 74.12 92 LEU A O 1
ATOM 717 N N . TYR A 1 93 ? 9.826 -4.959 -13.163 1.00 70.00 93 TYR A N 1
ATOM 718 C CA . TYR A 1 93 ? 9.741 -5.857 -14.317 1.00 70.00 93 TYR A CA 1
ATOM 719 C C . TYR A 1 93 ? 9.641 -5.088 -15.638 1.00 70.00 93 TYR A C 1
ATOM 721 O O . TYR A 1 93 ? 10.360 -5.375 -16.592 1.00 70.00 93 TYR A O 1
ATOM 729 N N . LEU A 1 94 ? 8.818 -4.037 -15.668 1.00 67.94 94 LEU A N 1
ATOM 730 C CA . LEU A 1 94 ? 8.698 -3.136 -16.815 1.00 67.94 94 LEU A CA 1
ATOM 731 C C . LEU A 1 94 ? 9.938 -2.236 -17.019 1.00 67.94 94 LEU A C 1
ATOM 733 O O . LEU A 1 94 ? 9.924 -1.380 -17.901 1.00 67.94 94 LEU A O 1
ATOM 737 N N . SER A 1 95 ? 11.006 -2.425 -16.228 1.00 60.59 95 SER A N 1
ATOM 738 C CA . SER A 1 95 ? 12.292 -1.710 -16.299 1.00 60.59 95 SER A CA 1
ATOM 739 C C . SER A 1 95 ? 12.146 -0.184 -16.292 1.00 60.59 95 SER A C 1
ATOM 741 O O . SER A 1 95 ? 12.934 0.545 -16.895 1.00 60.59 95 SER A O 1
ATOM 743 N N . ILE A 1 96 ? 11.106 0.300 -15.609 1.00 64.75 96 ILE A N 1
ATOM 744 C CA . ILE A 1 96 ? 10.751 1.722 -15.528 1.00 64.75 96 ILE A CA 1
ATOM 745 C C . ILE A 1 96 ? 11.714 2.458 -14.598 1.00 64.75 96 ILE A C 1
ATOM 747 O O . ILE A 1 96 ? 12.027 3.626 -14.816 1.00 64.75 96 ILE A O 1
ATOM 751 N N . VAL A 1 97 ? 12.140 1.762 -13.544 1.00 70.81 97 VAL A N 1
ATOM 752 C CA . VAL A 1 97 ? 12.799 2.325 -12.370 1.00 70.81 97 VAL A CA 1
ATOM 753 C C . VAL A 1 97 ? 13.999 1.462 -12.009 1.00 70.81 97 VAL A C 1
ATOM 755 O O . VAL A 1 97 ? 13.936 0.232 -12.063 1.00 70.81 97 VAL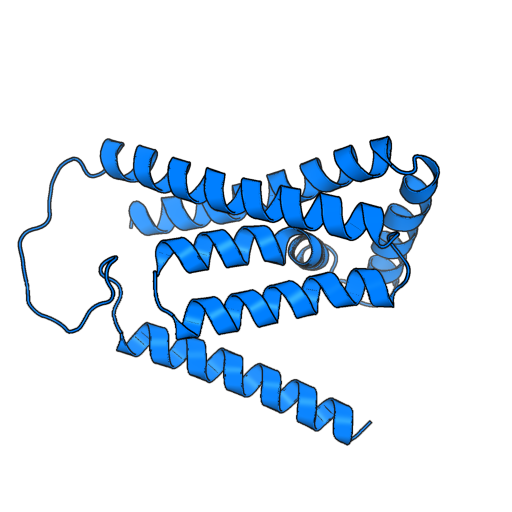 A O 1
ATOM 758 N N . SER A 1 98 ? 15.101 2.109 -11.647 1.00 78.06 98 SER A N 1
ATOM 759 C CA . SER A 1 98 ? 16.325 1.431 -11.223 1.00 78.06 98 SER A CA 1
ATOM 760 C C . SER A 1 98 ? 16.116 0.752 -9.858 1.00 78.06 98 SER A C 1
ATOM 762 O O . SER A 1 98 ? 15.369 1.277 -9.033 1.00 78.06 98 SER A O 1
ATOM 764 N N . PRO A 1 99 ? 16.805 -0.359 -9.529 1.00 81.38 99 PRO A N 1
ATOM 765 C CA . PRO A 1 99 ? 16.642 -1.034 -8.232 1.00 81.38 99 PRO A CA 1
ATOM 766 C C . PRO A 1 99 ? 16.844 -0.116 -7.014 1.00 81.38 99 PRO A C 1
ATOM 768 O O . PRO A 1 99 ? 16.163 -0.263 -6.001 1.00 81.38 99 PRO A O 1
ATOM 771 N N . LEU A 1 100 ? 17.755 0.858 -7.128 1.00 81.62 100 LEU A N 1
ATOM 772 C CA . LEU A 1 100 ? 18.018 1.856 -6.090 1.00 81.62 100 LEU A CA 1
ATOM 773 C C . LEU A 1 100 ? 16.846 2.835 -5.903 1.00 81.62 100 LEU A C 1
ATOM 775 O O . LEU A 1 100 ? 16.453 3.121 -4.774 1.00 81.62 100 LEU A O 1
ATOM 779 N N . GLU A 1 101 ? 16.275 3.315 -7.007 1.00 80.00 101 GLU A N 1
ATOM 780 C CA . GLU A 1 101 ? 15.110 4.206 -7.006 1.00 80.00 101 GLU A CA 1
ATOM 781 C C . GLU A 1 101 ? 13.889 3.488 -6.425 1.00 80.00 101 GLU A C 1
ATOM 783 O O . GLU A 1 101 ? 13.232 4.013 -5.531 1.00 80.00 101 GLU A O 1
ATOM 788 N N . TRP A 1 102 ? 13.652 2.244 -6.850 1.00 83.62 102 TRP A N 1
ATOM 789 C CA . TRP A 1 102 ? 12.579 1.402 -6.325 1.00 83.62 102 TRP A CA 1
ATOM 790 C C . TRP A 1 102 ? 12.688 1.214 -4.810 1.00 83.62 102 TRP A C 1
ATOM 792 O O . TRP A 1 102 ? 11.695 1.354 -4.099 1.00 83.62 102 TRP A O 1
ATOM 802 N N . GLY A 1 103 ? 13.893 0.936 -4.302 1.00 85.31 103 GLY A N 1
ATOM 803 C CA . GLY A 1 103 ? 14.115 0.780 -2.866 1.00 85.31 103 GLY A CA 1
ATOM 804 C C . GLY A 1 103 ? 13.823 2.067 -2.091 1.00 85.31 103 GLY A C 1
ATOM 805 O O . GLY A 1 103 ? 13.179 2.023 -1.043 1.00 85.31 103 GLY A O 1
ATOM 806 N N . SER A 1 104 ? 14.251 3.220 -2.616 1.00 85.81 104 SER A N 1
ATOM 807 C CA . SER A 1 104 ? 13.993 4.520 -1.988 1.00 85.81 104 SER A CA 1
ATOM 808 C C . SER A 1 104 ? 12.504 4.876 -1.978 1.00 85.81 104 SER A C 1
ATOM 810 O O . SER A 1 104 ? 11.987 5.294 -0.941 1.00 85.81 104 SER A O 1
ATOM 812 N N . GLU A 1 105 ? 11.808 4.660 -3.094 1.00 85.31 105 GLU A N 1
ATOM 813 C CA . GLU A 1 105 ? 10.362 4.864 -3.210 1.00 85.31 105 GLU A CA 1
ATOM 814 C C . GLU A 1 105 ? 9.591 3.954 -2.248 1.00 85.31 105 GLU A C 1
ATOM 816 O O . GLU A 1 105 ? 8.763 4.441 -1.482 1.00 85.31 105 GLU A O 1
ATOM 821 N N . PHE A 1 106 ? 9.933 2.663 -2.190 1.00 88.06 106 PHE A N 1
ATOM 822 C CA . PHE A 1 106 ? 9.282 1.703 -1.296 1.00 88.06 106 PHE A CA 1
ATOM 823 C C . PHE A 1 106 ? 9.451 2.080 0.184 1.00 88.06 106 PHE A C 1
ATOM 825 O O . PHE A 1 106 ? 8.504 2.002 0.968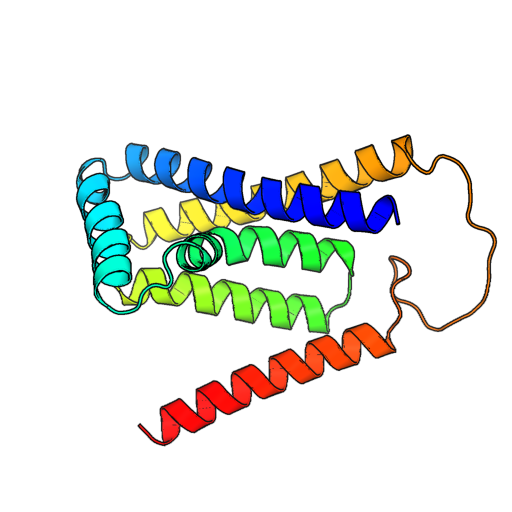 1.00 88.06 106 PHE A O 1
ATOM 832 N N . ILE A 1 107 ? 10.645 2.536 0.586 1.00 90.06 107 ILE A N 1
ATOM 833 C CA . ILE A 1 107 ? 10.886 3.042 1.947 1.00 90.06 107 ILE A CA 1
ATOM 834 C C . ILE A 1 107 ? 10.067 4.314 2.203 1.00 90.06 107 ILE A C 1
ATOM 836 O O . ILE A 1 107 ? 9.461 4.451 3.268 1.00 90.06 107 ILE A O 1
ATOM 840 N N . GLY A 1 108 ? 10.017 5.235 1.237 1.00 90.38 108 GLY A N 1
ATOM 841 C CA . GLY A 1 108 ? 9.213 6.454 1.325 1.00 90.38 108 GLY A CA 1
ATOM 842 C C . GLY A 1 108 ? 7.722 6.159 1.501 1.00 90.38 108 GLY A C 1
ATOM 843 O O . GLY A 1 108 ? 7.068 6.734 2.371 1.00 90.38 108 GLY A O 1
ATOM 844 N N . GLU A 1 109 ? 7.194 5.204 0.740 1.00 90.62 109 GLU A N 1
ATOM 845 C CA . GLU A 1 109 ? 5.814 4.728 0.835 1.00 90.62 109 GLU A CA 1
ATOM 846 C C . GLU A 1 109 ? 5.542 4.038 2.179 1.00 90.62 109 GLU A C 1
ATOM 848 O O . GLU A 1 109 ? 4.477 4.236 2.775 1.00 90.62 109 GLU A O 1
ATOM 853 N N . LEU A 1 110 ? 6.517 3.291 2.711 1.00 90.94 110 LEU A N 1
ATOM 854 C CA . LEU A 1 110 ? 6.412 2.651 4.022 1.00 90.94 110 LEU A CA 1
ATOM 855 C C . LEU A 1 110 ? 6.316 3.671 5.160 1.00 90.94 110 LEU A C 1
ATOM 857 O O . LEU A 1 110 ? 5.481 3.539 6.066 1.00 90.94 110 LEU A O 1
ATOM 861 N N . LEU A 1 111 ? 7.128 4.725 5.082 1.00 93.00 111 LEU A N 1
ATOM 862 C CA . LEU A 1 111 ? 7.071 5.856 6.001 1.00 93.00 111 LEU A CA 1
ATOM 863 C C . LEU A 1 111 ? 5.748 6.615 5.867 1.00 93.00 111 LEU A C 1
ATOM 865 O O . LEU A 1 111 ? 5.121 6.920 6.882 1.00 93.00 111 LEU A O 1
ATOM 869 N N . LEU A 1 112 ? 5.287 6.870 4.640 1.00 93.50 112 LEU A N 1
ATOM 870 C CA . LEU A 1 112 ? 4.035 7.578 4.380 1.00 93.50 112 LEU A CA 1
ATOM 871 C C . LEU A 1 112 ? 2.822 6.823 4.940 1.00 93.50 112 LEU A C 1
ATOM 873 O O . LEU A 1 112 ? 2.020 7.416 5.660 1.00 93.50 112 LEU A O 1
ATOM 877 N N . GLY A 1 113 ? 2.701 5.519 4.675 1.00 90.38 113 GLY A N 1
ATOM 878 C CA . GLY A 1 113 ? 1.607 4.697 5.207 1.00 90.38 113 GLY A CA 1
ATOM 879 C C . GLY A 1 113 ? 1.588 4.673 6.740 1.00 90.38 113 GLY A C 1
ATOM 880 O O . GLY A 1 113 ? 0.534 4.817 7.367 1.00 90.38 113 GLY A O 1
ATOM 881 N N . SER A 1 114 ? 2.771 4.589 7.357 1.00 91.19 114 SER A N 1
ATOM 882 C CA . SER A 1 114 ? 2.931 4.659 8.816 1.00 91.19 114 SER A CA 1
ATOM 883 C C . SER A 1 114 ? 2.535 6.032 9.375 1.00 91.19 114 SER A C 1
ATOM 885 O O . SER A 1 114 ? 1.822 6.119 10.378 1.00 91.19 114 SER A O 1
ATOM 887 N N . LEU A 1 115 ? 2.943 7.118 8.708 1.00 93.44 115 LEU A N 1
ATOM 888 C CA . LEU A 1 115 ? 2.593 8.491 9.074 1.00 93.44 115 LEU A CA 1
ATOM 889 C C . LEU A 1 115 ? 1.078 8.720 9.006 1.00 93.44 115 LEU A C 1
ATOM 891 O O . LEU A 1 115 ? 0.503 9.298 9.929 1.00 93.44 115 LEU A O 1
ATOM 895 N N . MET A 1 116 ? 0.424 8.228 7.952 1.00 92.31 116 MET A N 1
ATOM 896 C CA . MET A 1 116 ? -1.028 8.329 7.777 1.00 92.31 116 MET A CA 1
ATOM 897 C C . MET A 1 116 ? -1.787 7.564 8.862 1.00 92.31 116 MET A C 1
ATOM 899 O O . MET A 1 116 ? -2.802 8.049 9.360 1.00 92.31 116 MET A O 1
ATOM 903 N N . TYR A 1 117 ? -1.265 6.422 9.316 1.00 90.00 117 TYR A N 1
ATOM 904 C CA . TYR A 1 117 ? -1.832 5.704 10.457 1.00 90.00 117 TYR A CA 1
ATOM 905 C C . TYR A 1 117 ? -1.682 6.485 11.775 1.00 90.00 117 TYR A C 1
ATOM 907 O O . TYR A 1 117 ? -2.628 6.583 12.559 1.00 90.00 117 TYR A O 1
ATOM 915 N N . ILE A 1 118 ? -0.525 7.107 12.023 1.00 88.75 118 ILE A N 1
ATOM 916 C CA . ILE A 1 118 ? -0.333 7.970 13.203 1.00 88.75 118 ILE A CA 1
ATOM 917 C C . ILE A 1 118 ? -1.285 9.172 13.152 1.00 88.75 118 ILE A C 1
ATOM 919 O O . ILE A 1 118 ? -1.879 9.541 14.170 1.00 88.75 118 ILE A O 1
ATOM 923 N N . LEU A 1 119 ? -1.451 9.776 11.973 1.00 90.31 119 LEU A N 1
ATOM 924 C CA . LEU A 1 119 ? -2.391 10.868 11.753 1.00 90.31 119 LEU A CA 1
ATOM 925 C C . LEU A 1 119 ? -3.831 10.415 12.015 1.00 90.31 119 LEU A C 1
ATOM 927 O O . LEU A 1 119 ? -4.549 11.099 12.745 1.00 90.31 119 LEU A O 1
ATOM 931 N N . PHE A 1 120 ? -4.221 9.237 11.518 1.00 88.75 120 PHE A N 1
ATOM 932 C CA . PHE A 1 120 ? -5.511 8.620 11.816 1.00 88.75 120 PHE A CA 1
ATOM 933 C C . PHE A 1 120 ? -5.732 8.497 13.323 1.00 88.75 120 PHE A C 1
ATOM 935 O O . PHE A 1 120 ? -6.749 8.967 13.819 1.00 88.75 120 PHE A O 1
ATOM 942 N N . LEU A 1 121 ? -4.769 7.958 14.080 1.00 85.94 121 LEU A N 1
ATOM 943 C CA . LEU A 1 121 ? -4.895 7.834 15.536 1.00 85.94 121 LEU A CA 1
ATOM 944 C C . LEU A 1 121 ? -5.082 9.191 16.229 1.00 85.94 121 LEU A C 1
ATOM 946 O O . LEU A 1 121 ? -5.877 9.299 17.163 1.00 85.94 121 LEU A O 1
ATOM 950 N N . LYS A 1 122 ? -4.360 10.231 15.794 1.00 86.56 122 LYS A N 1
ATOM 951 C CA . LYS A 1 122 ? -4.489 11.585 16.357 1.00 86.56 122 LYS A CA 1
ATOM 952 C C . LYS A 1 122 ? -5.859 12.199 16.058 1.00 86.56 122 LYS A C 1
ATOM 954 O O . LYS A 1 122 ? -6.485 12.748 16.963 1.00 86.56 122 LYS A O 1
ATOM 959 N N . LEU A 1 123 ? -6.322 12.097 14.812 1.00 85.75 123 LEU A N 1
ATOM 960 C CA . LEU A 1 123 ? -7.609 12.644 14.375 1.00 85.75 123 LEU A CA 1
ATOM 961 C C . LEU A 1 123 ? -8.781 11.870 14.981 1.00 85.75 123 LEU A C 1
ATOM 963 O O . LEU A 1 123 ? -9.722 12.477 15.481 1.00 85.75 123 LEU A O 1
ATOM 967 N N . HIS A 1 124 ? -8.688 10.544 15.030 1.00 81.94 124 HIS A N 1
ATOM 968 C CA . HIS A 1 124 ? -9.695 9.689 15.643 1.00 81.94 124 HIS A CA 1
ATOM 969 C C . HIS A 1 124 ? -9.859 10.003 17.135 1.00 81.94 124 HIS A C 1
ATOM 971 O O . HIS A 1 124 ? -10.980 10.195 17.588 1.00 81.94 124 HIS A O 1
ATOM 977 N N . LYS A 1 125 ? -8.763 10.167 17.892 1.00 79.25 125 LYS A N 1
ATOM 978 C CA . LYS A 1 125 ? -8.830 10.585 19.308 1.00 79.25 125 LYS A CA 1
ATOM 979 C C . LYS A 1 125 ? -9.472 11.966 19.496 1.00 79.25 125 LYS A C 1
ATOM 981 O O . LYS A 1 125 ? -10.216 12.171 20.451 1.00 79.25 125 LYS A O 1
ATOM 986 N N . ARG A 1 126 ? -9.180 12.911 18.595 1.00 78.44 126 ARG A N 1
ATOM 987 C CA . ARG A 1 126 ? -9.764 14.266 18.595 1.00 78.44 126 ARG A CA 1
ATOM 988 C C . ARG A 1 126 ? -11.271 14.254 18.327 1.00 78.44 126 ARG A C 1
ATOM 990 O O . ARG A 1 126 ? -11.978 15.051 18.928 1.00 78.44 126 ARG A O 1
ATOM 997 N N . ILE A 1 127 ? -11.734 13.396 17.419 1.00 72.81 127 ILE A N 1
ATOM 998 C CA . ILE A 1 127 ? -13.133 13.344 16.969 1.00 72.81 127 ILE A CA 1
ATOM 999 C C . ILE A 1 127 ? -13.986 12.483 17.913 1.00 72.81 127 ILE A C 1
ATOM 1001 O O . ILE A 1 127 ? -15.083 12.886 18.281 1.00 72.81 127 ILE A O 1
ATOM 1005 N N . ASN A 1 128 ? -13.460 11.345 18.369 1.00 65.69 128 ASN A N 1
ATOM 1006 C CA . ASN A 1 128 ? -14.162 10.380 19.219 1.00 65.69 128 ASN A CA 1
ATOM 1007 C C . ASN A 1 128 ? -13.700 10.447 20.681 1.00 65.69 128 ASN A C 1
ATOM 1009 O O . ASN A 1 128 ? -13.327 9.441 21.282 1.00 65.69 128 ASN A O 1
ATOM 1013 N N . SER A 1 129 ? -13.728 11.634 21.290 1.00 50.25 129 SER A N 1
ATOM 1014 C CA . SER A 1 129 ? -13.485 11.771 22.739 1.00 50.25 129 SER A CA 1
ATOM 1015 C C . SER A 1 129 ? -14.628 11.218 23.614 1.00 50.25 129 SER A C 1
ATOM 1017 O O . SER A 1 129 ? -14.594 11.354 24.835 1.00 50.25 129 SER A O 1
ATOM 1019 N N . SER A 1 130 ? -15.633 10.566 23.028 1.00 49.25 130 SER A N 1
ATOM 1020 C CA . SER A 1 130 ? -16.763 9.972 23.735 1.00 49.25 130 SER A CA 1
ATOM 1021 C C . SER A 1 130 ? -17.183 8.650 23.083 1.00 49.25 130 SER A C 1
ATOM 1023 O O . SER A 1 130 ? -17.269 8.545 21.865 1.00 49.25 130 SER A O 1
ATOM 1025 N N . HIS A 1 131 ? -17.473 7.662 23.938 1.00 44.38 131 HIS A N 1
ATOM 1026 C CA . HIS A 1 131 ? -17.783 6.252 23.652 1.00 44.38 131 HIS A CA 1
ATOM 1027 C C . HIS A 1 131 ? -16.555 5.393 23.288 1.00 44.38 131 HIS A C 1
ATOM 1029 O O . HIS A 1 131 ? -15.741 5.735 22.448 1.00 44.38 131 HIS A O 1
ATOM 1035 N N . LEU A 1 132 ? -16.347 4.242 23.934 1.00 42.91 132 LEU A N 1
ATOM 1036 C CA . LEU A 1 132 ? -17.241 3.100 23.765 1.00 42.91 132 LEU A CA 1
ATOM 1037 C C . LEU A 1 132 ? -17.342 2.196 25.004 1.00 42.91 132 LEU A C 1
ATOM 1039 O O . LEU A 1 132 ? -16.370 1.610 25.478 1.00 42.91 132 LEU A O 1
ATOM 1043 N N . VAL A 1 133 ? -18.587 2.028 25.449 1.00 36.56 133 VAL A N 1
ATOM 1044 C CA . VAL A 1 133 ? -19.054 0.917 26.277 1.00 36.56 133 VAL A CA 1
ATOM 1045 C C . VAL A 1 133 ? -19.006 -0.394 25.470 1.00 36.56 133 VAL 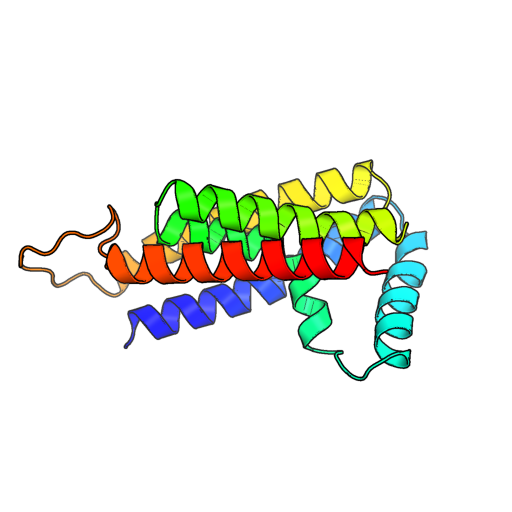A C 1
ATOM 1047 O O . VAL A 1 133 ? -19.453 -0.465 24.329 1.00 36.56 133 VAL A O 1
ATOM 1050 N N . ARG A 1 134 ? -18.443 -1.409 26.136 1.00 51.91 134 ARG A N 1
ATOM 1051 C CA . ARG A 1 134 ? -18.467 -2.879 25.966 1.00 51.91 134 ARG A CA 1
ATOM 1052 C C . ARG A 1 134 ? -19.686 -3.488 25.242 1.00 51.91 134 ARG A C 1
ATOM 1054 O O . ARG A 1 134 ? -20.786 -3.253 25.713 1.00 51.91 134 ARG A O 1
ATOM 1061 N N . ILE A 1 135 ? -19.464 -4.425 24.294 1.00 39.62 135 ILE A N 1
ATOM 1062 C CA . ILE A 1 135 ? -20.207 -5.708 24.111 1.00 39.62 135 ILE A CA 1
ATOM 1063 C C . ILE A 1 135 ? -19.255 -6.759 23.485 1.00 39.62 135 ILE A C 1
ATOM 1065 O O . ILE A 1 135 ? -18.504 -6.450 22.561 1.00 39.62 135 ILE A O 1
ATOM 1069 N N . HIS A 1 136 ? -19.266 -7.988 24.012 1.00 41.34 136 HIS A N 1
ATOM 1070 C CA . HIS A 1 136 ? -18.419 -9.122 23.623 1.00 41.34 136 HIS A CA 1
ATOM 1071 C C . HIS A 1 136 ? -18.766 -9.694 22.232 1.00 41.34 136 HIS A C 1
ATOM 1073 O O . HIS A 1 136 ? -19.812 -10.306 22.052 1.00 41.34 136 HIS A O 1
ATOM 1079 N N . ALA A 1 137 ? -17.845 -9.557 21.277 1.00 49.50 137 ALA A N 1
ATOM 1080 C CA . ALA A 1 137 ? -17.743 -10.367 20.060 1.00 49.50 137 ALA A CA 1
ATOM 1081 C C . ALA A 1 137 ? -16.247 -10.592 19.770 1.00 49.50 137 ALA A C 1
ATOM 1083 O O . ALA A 1 137 ? -15.441 -9.716 20.093 1.00 49.50 137 ALA A O 1
ATOM 1084 N N . VAL A 1 138 ? -15.862 -11.739 19.193 1.00 57.88 138 VAL A N 1
ATOM 1085 C CA . VAL A 1 138 ? -14.464 -12.015 18.802 1.00 57.88 138 VAL A CA 1
ATOM 1086 C C . VAL A 1 138 ? -14.054 -10.997 17.732 1.00 57.88 138 VAL A C 1
ATOM 1088 O O . VAL A 1 138 ? -14.514 -11.045 16.591 1.00 57.88 138 VAL A O 1
ATOM 1091 N N . ARG A 1 139 ? -13.248 -10.018 18.138 1.00 57.94 139 ARG A N 1
ATOM 1092 C CA . ARG A 1 139 ? -12.817 -8.871 17.333 1.00 57.94 139 ARG A CA 1
ATOM 1093 C C . ARG A 1 139 ? -11.296 -8.789 17.328 1.00 57.94 139 ARG A C 1
ATOM 1095 O O . ARG A 1 139 ? -10.648 -9.225 18.277 1.00 57.94 139 ARG A O 1
ATOM 1102 N N . THR A 1 140 ? -10.736 -8.186 16.284 1.00 62.03 140 THR A N 1
ATOM 1103 C CA . THR A 1 140 ? -9.310 -7.854 16.229 1.00 62.03 140 THR A CA 1
ATOM 1104 C C . THR A 1 140 ? -8.948 -6.818 17.299 1.00 62.03 140 THR A C 1
ATOM 1106 O O . THR A 1 140 ? -9.816 -6.139 17.852 1.00 62.03 140 THR A O 1
ATOM 1109 N N . LEU A 1 141 ? -7.647 -6.644 17.565 1.00 58.31 141 LEU A N 1
ATOM 1110 C CA . LEU A 1 141 ? -7.116 -5.677 18.542 1.00 58.31 141 LEU A CA 1
ATOM 1111 C C . LEU A 1 141 ? -7.592 -4.227 18.324 1.00 58.31 141 LEU A C 1
ATOM 1113 O O . LEU A 1 141 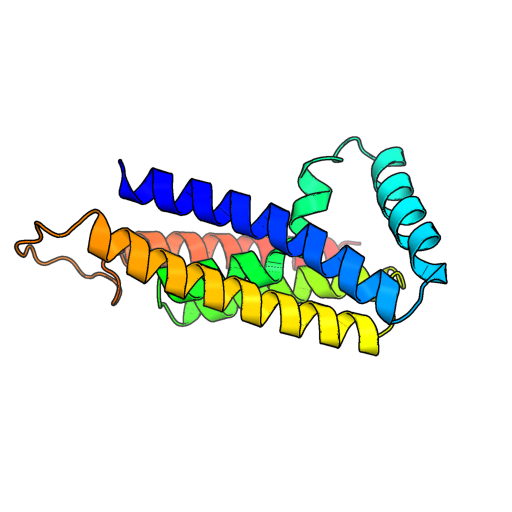? -7.520 -3.422 19.248 1.00 58.31 141 LEU A O 1
ATOM 1117 N N . THR A 1 142 ? -8.053 -3.880 17.119 1.00 61.72 142 THR A N 1
ATOM 1118 C CA . THR A 1 142 ? -8.583 -2.552 16.767 1.00 61.72 142 THR A CA 1
ATOM 1119 C C . THR A 1 142 ? -10.111 -2.502 16.676 1.00 61.72 142 THR A C 1
ATOM 1121 O O . THR A 1 142 ? -10.664 -1.455 16.360 1.00 61.72 142 THR A O 1
ATOM 1124 N N . GLY A 1 143 ? -10.805 -3.596 17.005 1.00 68.06 143 GLY A N 1
ATOM 1125 C CA . GLY A 1 143 ? -12.264 -3.644 1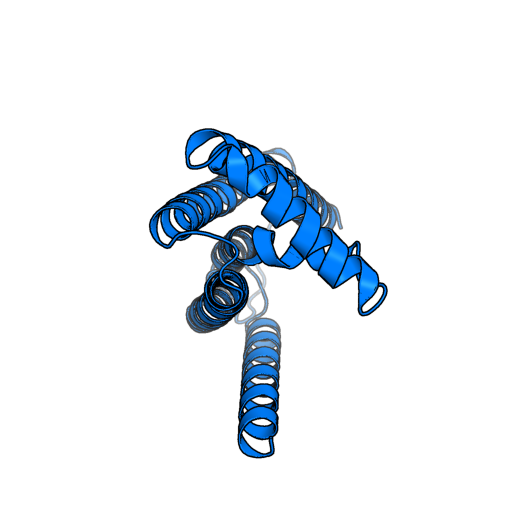7.106 1.00 68.06 143 GLY A CA 1
ATOM 1126 C C . GLY A 1 143 ? -13.003 -4.092 15.841 1.00 68.06 143 GLY A C 1
ATOM 1127 O O . GLY A 1 143 ? -14.234 -4.087 15.851 1.00 68.06 143 GLY A O 1
ATOM 1128 N N . TYR A 1 144 ? -12.301 -4.518 14.785 1.00 73.31 144 TYR A N 1
ATOM 1129 C CA . TYR A 1 144 ? -12.932 -5.069 13.578 1.00 73.31 144 TYR A CA 1
ATOM 1130 C C . TYR A 1 144 ? -13.362 -6.528 13.791 1.00 73.31 144 TYR A C 1
ATOM 1132 O O . TYR A 1 144 ? -12.748 -7.260 14.564 1.00 73.31 144 TYR A O 1
ATOM 1140 N N . SER A 1 145 ? -14.426 -6.964 13.115 1.00 77.38 145 SER A N 1
ATOM 1141 C CA . SER A 1 145 ? -14.902 -8.354 13.165 1.00 77.38 145 SER A CA 1
ATOM 1142 C C . SER A 1 145 ? -13.858 -9.310 12.579 1.00 77.38 145 SER A C 1
ATOM 1144 O O . SER A 1 145 ? -13.403 -9.113 11.452 1.00 77.38 145 SER A O 1
ATOM 1146 N N . GLU A 1 146 ? -13.487 -10.372 13.305 1.00 75.56 146 GLU A N 1
ATOM 1147 C CA . GLU A 1 146 ? -12.559 -11.376 12.763 1.00 75.56 146 GLU A CA 1
ATOM 1148 C C . GLU A 1 146 ? -13.126 -12.113 11.543 1.00 75.56 146 GLU A C 1
ATOM 1150 O O . GLU A 1 146 ? -12.365 -12.487 10.649 1.00 75.56 146 GLU A O 1
ATOM 1155 N N . ALA A 1 147 ? -14.445 -12.322 11.490 1.00 78.44 147 ALA A N 1
ATOM 1156 C CA . ALA A 1 147 ? -15.092 -13.001 10.369 1.00 78.44 147 ALA A CA 1
ATOM 1157 C C . ALA A 1 147 ? -14.897 -12.223 9.058 1.00 78.44 147 ALA A C 1
ATOM 1159 O O . ALA A 1 147 ? -14.513 -12.806 8.043 1.00 78.44 147 ALA A O 1
ATOM 1160 N N . ASP A 1 148 ? -15.055 -10.900 9.109 1.00 82.38 148 ASP A N 1
ATOM 1161 C CA . ASP A 1 148 ? -14.892 -10.021 7.949 1.00 82.38 148 ASP A CA 1
ATOM 1162 C C . ASP A 1 148 ? -13.434 -10.011 7.479 1.00 82.38 148 ASP A C 1
ATOM 1164 O O . ASP A 1 148 ? -13.145 -10.107 6.287 1.00 82.38 148 ASP A O 1
ATOM 1168 N N . VAL A 1 149 ? -12.487 -9.984 8.422 1.00 81.69 149 VAL A N 1
ATOM 1169 C CA . VAL A 1 149 ? -11.055 -10.060 8.105 1.00 81.69 149 VAL A CA 1
ATOM 1170 C C . VAL A 1 149 ? -10.704 -11.391 7.440 1.00 81.69 149 VAL A C 1
ATOM 1172 O O . VAL A 1 149 ? -9.941 -11.405 6.473 1.00 81.69 149 VAL A O 1
ATOM 1175 N N . ARG A 1 150 ? -11.270 -12.511 7.906 1.00 83.31 150 ARG A N 1
ATOM 1176 C CA . ARG A 1 150 ? -11.063 -13.827 7.280 1.00 83.31 150 ARG A CA 1
ATOM 1177 C C . ARG A 1 150 ? -11.622 -13.881 5.863 1.00 83.31 150 ARG A C 1
ATOM 1179 O O . ARG A 1 150 ? -10.956 -14.439 4.996 1.00 83.31 150 ARG A O 1
ATOM 1186 N N . LEU A 1 151 ? -12.781 -13.272 5.611 1.00 85.56 151 LEU A N 1
ATOM 1187 C CA . LEU A 1 151 ? -13.345 -13.159 4.263 1.00 85.56 151 LEU A CA 1
ATOM 1188 C C . LEU A 1 151 ? -12.433 -12.355 3.329 1.00 85.56 151 LEU A C 1
ATOM 1190 O O . LEU A 1 151 ? -12.175 -12.791 2.210 1.00 85.56 151 LEU A O 1
ATOM 1194 N N . ILE A 1 152 ? -11.885 -11.228 3.795 1.00 87.31 152 ILE A N 1
ATOM 1195 C CA . ILE A 1 152 ? -10.946 -10.412 3.006 1.00 87.31 152 ILE A CA 1
ATOM 1196 C C . ILE A 1 152 ? -9.667 -11.199 2.687 1.00 87.31 152 ILE A C 1
ATOM 1198 O O . ILE A 1 152 ? -9.194 -11.174 1.550 1.00 87.31 152 ILE A O 1
ATOM 1202 N N . VAL A 1 153 ? -9.117 -11.913 3.674 1.00 86.75 153 VAL A N 1
ATOM 1203 C CA . VAL A 1 153 ? -7.930 -12.765 3.494 1.00 86.75 153 VAL A CA 1
ATOM 1204 C C . VAL A 1 153 ? -8.209 -13.891 2.498 1.00 86.75 153 VAL A C 1
ATOM 1206 O O . VAL A 1 153 ? -7.391 -14.129 1.613 1.00 86.75 153 VAL A O 1
ATOM 1209 N N . LEU A 1 154 ? -9.365 -14.554 2.600 1.00 88.31 154 LEU A N 1
ATOM 1210 C CA . LEU A 1 154 ? -9.779 -15.592 1.656 1.00 88.31 154 LEU A CA 1
ATOM 1211 C C . LEU A 1 154 ? -9.923 -15.030 0.238 1.00 88.31 154 LEU A C 1
ATOM 1213 O O . LEU A 1 154 ? -9.416 -15.628 -0.706 1.00 88.31 154 LEU A O 1
ATOM 1217 N N . GLY A 1 155 ? -10.556 -13.864 0.092 1.00 89.00 155 GLY A N 1
ATOM 1218 C CA . GLY A 1 155 ? -10.670 -13.172 -1.189 1.00 89.00 155 GLY A CA 1
ATOM 1219 C C . GLY A 1 155 ? -9.303 -12.882 -1.810 1.00 89.00 155 GLY A C 1
ATOM 1220 O O . GLY A 1 155 ? -9.093 -13.187 -2.979 1.00 89.00 155 GLY A O 1
ATOM 1221 N N . HIS A 1 156 ? -8.346 -12.386 -1.018 1.00 86.56 156 HIS A N 1
ATOM 1222 C CA . HIS A 1 156 ? -6.962 -12.193 -1.469 1.00 86.56 156 HIS A CA 1
ATOM 1223 C C . HIS A 1 156 ? -6.269 -13.507 -1.855 1.00 86.56 156 HIS A C 1
ATOM 1225 O O . HIS A 1 156 ? -5.552 -13.564 -2.848 1.00 86.56 156 HIS A O 1
ATOM 1231 N N . ALA A 1 157 ? -6.462 -14.580 -1.088 1.00 86.88 157 ALA A N 1
ATOM 1232 C CA . ALA A 1 157 ? -5.876 -15.876 -1.418 1.00 86.88 157 ALA A CA 1
ATOM 1233 C C . ALA A 1 157 ? -6.424 -16.422 -2.747 1.00 86.88 157 ALA A C 1
ATOM 1235 O O . ALA A 1 157 ? -5.659 -16.917 -3.573 1.00 86.88 157 ALA A O 1
ATOM 1236 N N . LEU A 1 158 ? -7.733 -16.283 -2.980 1.00 90.12 158 LEU A N 1
ATOM 1237 C CA . LEU A 1 158 ? -8.385 -16.696 -4.222 1.00 90.12 158 LEU A CA 1
ATOM 1238 C C . LEU A 1 158 ? -7.911 -15.877 -5.424 1.00 90.12 158 LEU A C 1
ATOM 1240 O O . LEU A 1 158 ? -7.685 -16.455 -6.485 1.00 90.12 158 LEU A O 1
ATOM 1244 N N . THR A 1 159 ? -7.718 -14.562 -5.280 1.00 88.88 159 THR A N 1
ATOM 1245 C CA . THR A 1 159 ? -7.186 -13.741 -6.378 1.00 88.88 159 THR A CA 1
ATOM 1246 C C . THR A 1 159 ? -5.754 -14.132 -6.726 1.00 88.88 159 THR A C 1
ATOM 1248 O O . THR A 1 159 ? -5.449 -14.283 -7.906 1.00 88.88 159 THR A O 1
ATOM 1251 N N . PHE A 1 160 ? -4.889 -14.375 -5.735 1.00 87.25 160 PHE A N 1
ATOM 1252 C CA . PHE A 1 160 ? -3.536 -14.876 -5.997 1.00 87.25 160 PHE A CA 1
ATOM 1253 C C . PHE A 1 160 ? -3.540 -16.256 -6.659 1.00 87.25 160 PHE A C 1
ATOM 1255 O O . PHE A 1 160 ? -2.777 -16.477 -7.597 1.00 87.25 160 PHE A O 1
ATOM 1262 N N . LEU A 1 161 ? -4.415 -17.165 -6.218 1.00 89.69 161 LEU A N 1
ATOM 1263 C CA . LEU A 1 161 ? -4.555 -18.489 -6.823 1.00 89.69 161 LEU A CA 1
ATOM 1264 C C . LEU A 1 161 ? -5.028 -18.390 -8.276 1.00 89.69 161 LEU A C 1
ATOM 1266 O O . LEU A 1 161 ? -4.466 -19.056 -9.141 1.00 89.69 161 LEU A O 1
ATOM 1270 N N . LEU A 1 162 ? -6.008 -17.530 -8.561 1.00 91.06 162 LEU A N 1
ATOM 1271 C CA . LEU A 1 162 ? -6.487 -17.283 -9.919 1.00 91.06 162 LEU A CA 1
ATOM 1272 C C . LEU A 1 162 ? -5.371 -16.737 -10.818 1.00 91.06 162 LEU A C 1
ATOM 1274 O O . LEU A 1 162 ? -5.198 -17.226 -11.930 1.00 91.06 162 LEU A O 1
ATOM 1278 N N . ILE A 1 163 ? -4.599 -15.758 -10.337 1.00 87.81 163 ILE A N 1
ATOM 1279 C CA . ILE A 1 163 ? -3.459 -15.202 -11.081 1.00 87.81 163 ILE A CA 1
ATOM 1280 C C . ILE A 1 163 ? -2.426 -16.297 -11.372 1.00 87.81 163 ILE A C 1
ATOM 1282 O O . ILE A 1 163 ? -1.973 -16.416 -12.507 1.00 87.81 163 ILE A O 1
ATOM 1286 N N . ALA A 1 164 ? -2.082 -17.120 -10.377 1.00 87.88 164 ALA A N 1
ATOM 1287 C CA . ALA A 1 164 ? -1.132 -18.218 -10.548 1.00 87.88 164 ALA A CA 1
ATOM 1288 C C . ALA A 1 164 ? -1.638 -19.275 -11.544 1.00 87.88 164 ALA A C 1
ATOM 1290 O O . ALA A 1 164 ? -0.875 -19.756 -12.375 1.00 87.88 164 ALA A O 1
ATOM 1291 N N . PHE A 1 165 ? -2.929 -19.605 -11.490 1.00 92.19 165 PHE A N 1
ATOM 1292 C CA . PHE A 1 165 ? -3.560 -20.537 -12.419 1.00 92.19 165 PHE A CA 1
ATOM 1293 C C . PHE A 1 165 ? -3.545 -20.008 -13.858 1.00 92.19 165 PHE A C 1
ATOM 1295 O O . PHE A 1 165 ? -3.165 -20.732 -14.773 1.00 92.19 165 PHE A O 1
ATOM 1302 N N . LEU A 1 166 ? -3.895 -18.734 -14.057 1.00 88.81 166 LEU A N 1
ATOM 1303 C CA . LEU A 1 166 ? -3.826 -18.086 -15.368 1.00 88.81 166 LEU A CA 1
ATOM 1304 C C . LEU A 1 166 ? -2.392 -18.035 -15.906 1.00 88.81 166 LEU A C 1
ATOM 1306 O O . LEU A 1 166 ? -2.189 -18.297 -17.085 1.00 88.81 166 LEU A O 1
ATOM 1310 N N . ALA A 1 167 ? -1.410 -17.758 -15.046 1.00 86.75 167 ALA A N 1
ATOM 1311 C CA . ALA A 1 167 ? 0.004 -17.749 -15.419 1.00 86.75 167 ALA A CA 1
ATOM 1312 C C . ALA A 1 167 ? 0.553 -19.142 -15.775 1.00 86.75 167 ALA A C 1
ATOM 1314 O O . ALA A 1 167 ? 1.526 -19.243 -16.508 1.00 86.75 167 ALA A O 1
ATOM 1315 N N . PHE A 1 168 ? -0.042 -20.215 -15.248 1.00 88.00 168 PHE A N 1
ATOM 1316 C CA . PHE A 1 168 ? 0.314 -21.587 -15.621 1.00 88.00 168 PHE A CA 1
ATOM 1317 C C . PHE A 1 168 ? -0.300 -22.012 -16.965 1.00 88.00 168 PHE A C 1
ATOM 1319 O O . PHE A 1 168 ? 0.238 -22.880 -17.646 1.00 88.00 168 PHE A O 1
ATOM 1326 N N . LEU A 1 169 ? -1.445 -21.430 -17.330 1.00 86.38 169 LEU A N 1
ATOM 1327 C CA . LEU A 1 169 ? -2.149 -21.697 -18.588 1.00 86.38 169 LEU A CA 1
ATOM 1328 C C . LEU A 1 169 ? -1.589 -20.921 -19.789 1.00 86.38 169 LEU A C 1
ATOM 1330 O O . LEU A 1 169 ? -1.850 -21.321 -20.924 1.00 86.38 169 LEU A O 1
ATOM 1334 N N . SER A 1 170 ? -0.892 -19.809 -19.542 1.00 65.19 170 SER A N 1
ATOM 1335 C CA . SER A 1 170 ? -0.241 -18.961 -20.552 1.00 65.19 170 SER A CA 1
ATOM 1336 C C . SER A 1 170 ? 1.135 -19.478 -20.947 1.00 65.19 170 SER A C 1
ATOM 1338 O O . SER A 1 170 ? 1.433 -19.463 -22.159 1.00 65.19 170 SER A O 1
#

Radius of gyration: 18.17 Å; chains: 1; bounding box: 38×36×51 Å

pLDDT: mean 76.6, std 14.49, range [36.56, 93.5]

Foldseek 3Di:
DVLVVLLVVLLVVLLVVLLVVLVVLCCPPPVVLVVLVVVVLVVVVVPDPCNVCVSVLSSLLLNLLLVCLLQVDPLSNVLSVVVNCVSLVVCVVVVSDDPVSSVVSNVVSNVSSVVSNVVSVVVCCVVPVDDDDDDDDPGGPNRHHPVVVVVVSVVSVVVVVVVVVVVVVD

Sequence (170 aa):
MQELLLIFVLLFATVLLANQGIYILQSYFSPSTLSKTAVILALNYHRGGVGLLAILIPAAPAVGIFLAFLVRHRNLMLCLAAWSLLNSWTRLYLSIVSPLEWGSEFIGELLLGSLMYILFLKLHKRINSSHLVRIHAVRTLTGYSEADVRLIVLGHALTFLLIAFLAFLS